Protein AF-A0A349E873-F1 (afdb_monomer_lite)

Structure (mmCIF, N/CA/C/O backbone):
data_AF-A0A349E873-F1
#
_entry.id   AF-A0A349E873-F1
#
loop_
_atom_site.group_PDB
_atom_site.id
_atom_site.type_symbol
_atom_site.label_atom_id
_atom_site.label_alt_id
_atom_site.label_comp_id
_atom_site.label_asym_id
_atom_site.label_entity_id
_atom_site.label_seq_id
_atom_site.pdbx_PDB_ins_code
_atom_site.Cartn_x
_atom_site.Cartn_y
_atom_site.Cartn_z
_atom_site.occupancy
_atom_site.B_iso_or_equiv
_atom_site.auth_seq_id
_atom_site.auth_comp_id
_atom_site.auth_asym_id
_atom_site.auth_atom_id
_atom_site.pdbx_PDB_model_num
ATOM 1 N N . ILE A 1 1 ? -17.184 -15.130 17.920 1.00 48.06 1 ILE A N 1
ATOM 2 C CA . ILE A 1 1 ? -16.278 -14.312 17.076 1.00 48.06 1 ILE A CA 1
ATOM 3 C C . ILE A 1 1 ? -15.839 -12.987 17.732 1.00 48.06 1 ILE A C 1
ATOM 5 O O . ILE A 1 1 ? -14.983 -12.316 17.180 1.00 48.06 1 ILE A O 1
ATOM 9 N N . SER A 1 2 ? -16.333 -12.624 18.931 1.00 39.94 2 SER A N 1
ATOM 10 C CA . SER A 1 2 ? -15.913 -11.394 19.641 1.00 39.94 2 SER A CA 1
ATOM 11 C C . SER A 1 2 ? -14.623 -11.526 20.471 1.00 39.94 2 SER A C 1
ATOM 13 O O . SER A 1 2 ? -14.139 -10.539 21.012 1.00 39.94 2 SER A O 1
ATOM 15 N N . TRP A 1 3 ? -14.037 -12.726 20.571 1.00 40.44 3 TRP A N 1
ATOM 16 C CA . TRP A 1 3 ? -12.819 -12.980 21.359 1.00 40.44 3 TRP A CA 1
ATOM 17 C C . TRP A 1 3 ? -11.512 -12.657 20.604 1.00 40.44 3 TRP A C 1
ATOM 19 O O . TRP A 1 3 ? -10.461 -12.558 21.221 1.00 40.44 3 TRP A O 1
ATOM 29 N N . LEU A 1 4 ? -11.575 -12.420 19.286 1.00 56.97 4 LEU A N 1
ATOM 30 C CA . LEU A 1 4 ? -10.406 -12.114 18.441 1.00 56.97 4 LEU A CA 1
ATOM 31 C C . LEU A 1 4 ? -9.940 -10.643 18.540 1.00 56.97 4 LEU A C 1
ATOM 33 O O . LEU A 1 4 ? -8.922 -10.270 17.972 1.00 56.97 4 LEU A O 1
ATOM 37 N N . PHE A 1 5 ? -10.691 -9.806 19.260 1.00 57.53 5 PHE A N 1
ATOM 38 C CA . PHE A 1 5 ? -10.528 -8.349 19.311 1.00 57.53 5 PHE A CA 1
ATOM 39 C C . PHE A 1 5 ? -10.235 -7.820 20.724 1.00 57.53 5 PHE A C 1
ATOM 41 O O . PHE A 1 5 ? -10.482 -6.650 21.027 1.00 57.53 5 PHE A O 1
ATOM 48 N N . LYS A 1 6 ? -9.730 -8.682 21.613 1.00 54.56 6 LYS A N 1
ATOM 49 C CA . LYS A 1 6 ? -9.379 -8.317 22.989 1.00 54.56 6 LYS A CA 1
ATOM 50 C C . LYS A 1 6 ? -7.961 -7.718 23.033 1.00 54.56 6 LYS A C 1
ATOM 52 O O . LYS A 1 6 ? -7.016 -8.282 22.494 1.00 54.56 6 LYS A O 1
ATOM 57 N N . PHE A 1 7 ? -7.864 -6.529 23.622 1.00 61.03 7 PHE A N 1
ATOM 58 C CA . PHE A 1 7 ? -6.837 -5.496 23.423 1.00 61.03 7 PHE A CA 1
ATOM 59 C C . PHE A 1 7 ? -5.500 -5.672 24.174 1.00 61.03 7 PHE A C 1
ATOM 61 O O . PHE A 1 7 ? -4.826 -4.681 24.434 1.00 61.03 7 PHE A O 1
ATOM 68 N N . ASP A 1 8 ? -5.039 -6.892 24.448 1.00 61.41 8 ASP A N 1
ATOM 69 C CA . ASP A 1 8 ? -3.753 -7.070 25.151 1.00 61.41 8 ASP A CA 1
ATOM 70 C C . ASP A 1 8 ? -2.522 -6.948 24.214 1.00 61.41 8 ASP A C 1
ATOM 72 O O . ASP A 1 8 ? -1.388 -6.853 24.677 1.00 61.41 8 ASP A O 1
ATOM 76 N N . ASN A 1 9 ? -2.732 -6.858 22.885 1.00 63.47 9 ASN A N 1
ATOM 77 C CA . ASN A 1 9 ? -1.673 -6.978 21.863 1.00 63.47 9 ASN A CA 1
ATOM 78 C C . ASN A 1 9 ? -1.623 -5.819 20.841 1.00 63.47 9 ASN A C 1
ATOM 80 O O . ASN A 1 9 ? -0.945 -5.932 19.819 1.00 63.47 9 ASN A O 1
ATOM 84 N N . ALA A 1 10 ? -2.334 -4.707 21.061 1.00 68.12 10 ALA A N 1
ATOM 85 C CA . ALA A 1 10 ? -2.424 -3.629 20.062 1.00 68.12 10 ALA A CA 1
ATOM 86 C C . ALA A 1 10 ? -1.052 -3.036 19.685 1.00 68.12 10 ALA A C 1
ATOM 88 O O . ALA A 1 10 ? -0.785 -2.763 18.513 1.00 68.12 10 ALA A O 1
ATOM 89 N N . ALA A 1 11 ? -0.144 -2.931 20.659 1.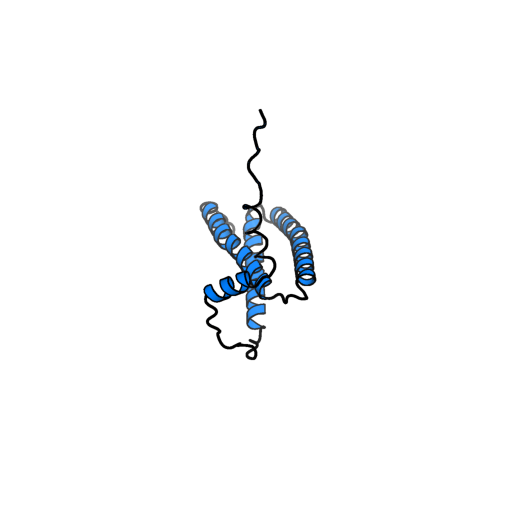00 72.56 11 ALA A N 1
ATOM 90 C CA . ALA A 1 11 ? 1.239 -2.527 20.419 1.00 72.56 11 ALA A CA 1
ATOM 91 C C . ALA A 1 11 ? 1.972 -3.505 19.486 1.00 72.56 11 ALA A C 1
ATOM 93 O O . ALA A 1 11 ? 2.661 -3.079 18.565 1.00 72.56 11 ALA A O 1
ATOM 94 N N . PHE A 1 12 ? 1.765 -4.811 19.670 1.00 76.75 12 PHE A N 1
ATOM 95 C CA . PHE A 1 12 ? 2.346 -5.842 18.811 1.00 76.75 12 PHE A CA 1
ATOM 96 C C . PHE A 1 12 ? 1.795 -5.755 17.384 1.00 76.75 12 PHE A C 1
ATOM 98 O O . PHE A 1 12 ? 2.560 -5.827 16.427 1.00 76.75 12 PHE A O 1
ATOM 105 N N . THR A 1 13 ? 0.488 -5.516 17.223 1.00 77.44 13 THR A N 1
ATOM 106 C CA . THR A 1 13 ? -0.116 -5.345 15.892 1.00 77.44 13 THR A CA 1
ATOM 107 C C . THR A 1 13 ? 0.393 -4.098 15.174 1.00 77.44 13 THR A C 1
ATOM 109 O O . THR A 1 13 ? 0.683 -4.174 13.985 1.00 77.44 13 THR A O 1
ATOM 112 N N . MET A 1 14 ? 0.572 -2.975 15.878 1.00 80.44 14 MET A N 1
ATOM 113 C CA . MET A 1 14 ? 1.153 -1.764 15.289 1.00 80.44 14 MET A CA 1
ATOM 114 C C . MET A 1 14 ? 2.636 -1.938 14.953 1.00 80.44 14 MET A C 1
ATOM 116 O O . MET A 1 14 ? 3.080 -1.473 13.906 1.00 80.44 14 MET A O 1
ATOM 120 N N . LEU A 1 15 ? 3.390 -2.642 15.802 1.00 82.94 15 LEU A N 1
ATOM 121 C CA . LEU A 1 15 ? 4.799 -2.950 15.565 1.00 82.94 15 LEU A CA 1
ATOM 122 C C . LEU A 1 15 ? 4.973 -3.826 14.322 1.00 82.94 15 LEU A C 1
ATOM 124 O O . LEU A 1 15 ? 5.756 -3.481 13.442 1.00 82.94 15 LEU A O 1
ATOM 128 N N . PHE A 1 16 ? 4.203 -4.910 14.205 1.00 81.88 16 PHE A N 1
ATOM 129 C CA . PHE A 1 16 ? 4.225 -5.760 13.014 1.00 81.88 16 PHE A CA 1
ATOM 130 C C . PHE A 1 16 ? 3.817 -4.970 11.770 1.00 81.88 16 PHE A C 1
ATOM 132 O O . PHE A 1 16 ? 4.537 -4.984 10.776 1.00 81.88 16 PHE A O 1
ATOM 139 N N . LEU A 1 17 ? 2.717 -4.217 11.840 1.00 82.62 17 LEU A N 1
ATOM 140 C CA . LEU A 1 17 ? 2.271 -3.371 10.735 1.00 82.62 17 LEU A CA 1
ATOM 141 C C . LEU A 1 17 ? 3.384 -2.429 10.254 1.00 82.62 17 LEU A C 1
ATOM 143 O O . LEU A 1 17 ? 3.635 -2.350 9.055 1.00 82.62 17 LEU A O 1
ATOM 147 N N . GLY A 1 18 ? 4.073 -1.754 11.178 1.00 82.75 18 GLY A N 1
ATOM 148 C CA . GLY A 1 18 ? 5.162 -0.832 10.859 1.00 82.75 18 GLY A CA 1
ATOM 149 C C . GLY A 1 18 ? 6.371 -1.521 10.224 1.00 82.75 18 GLY A C 1
ATOM 150 O O . GLY A 1 18 ? 6.877 -1.043 9.209 1.00 82.75 18 GLY A O 1
ATOM 151 N N . ILE A 1 19 ? 6.800 -2.663 10.775 1.00 86.56 19 ILE A N 1
ATOM 152 C CA . ILE A 1 19 ? 7.949 -3.430 10.266 1.00 86.56 19 ILE A CA 1
ATOM 153 C C . ILE A 1 19 ? 7.704 -3.916 8.837 1.00 86.56 19 ILE A C 1
ATOM 155 O O . ILE A 1 19 ? 8.620 -3.870 8.024 1.00 86.56 19 ILE A O 1
ATOM 159 N N . PHE A 1 20 ? 6.487 -4.360 8.516 1.00 83.56 20 PHE A N 1
ATOM 160 C CA . PHE A 1 20 ? 6.165 -4.811 7.163 1.00 83.56 20 PHE A CA 1
ATOM 161 C C . PHE A 1 20 ? 5.872 -3.649 6.205 1.00 83.56 20 PHE A C 1
ATOM 163 O O . PHE A 1 20 ? 6.225 -3.740 5.036 1.00 83.56 20 PHE A O 1
ATOM 170 N N . MET A 1 21 ? 5.277 -2.542 6.665 1.00 84.56 21 MET A N 1
ATOM 171 C CA . MET A 1 21 ? 4.948 -1.407 5.790 1.00 84.56 21 MET A CA 1
ATOM 172 C C . MET A 1 21 ? 6.168 -0.663 5.255 1.00 84.56 21 MET A C 1
ATOM 174 O O . MET A 1 21 ? 6.215 -0.348 4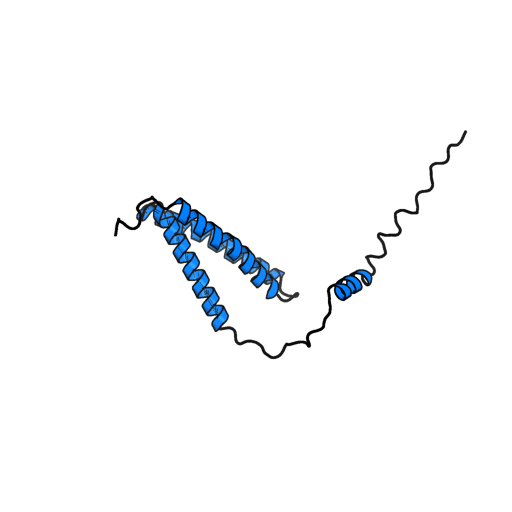.066 1.00 84.56 21 MET A O 1
ATOM 178 N N . MET A 1 22 ? 7.144 -0.364 6.116 1.00 85.25 22 MET A N 1
ATOM 179 C CA . MET A 1 22 ? 8.267 0.501 5.737 1.00 85.25 22 MET A CA 1
ATOM 180 C C . MET A 1 22 ? 9.110 -0.063 4.574 1.00 85.25 22 MET A C 1
ATOM 182 O O . MET A 1 22 ? 9.378 0.680 3.628 1.00 85.25 22 MET A O 1
ATOM 186 N N . PRO A 1 23 ? 9.493 -1.357 4.564 1.00 88.44 23 PRO A N 1
ATOM 187 C CA . PRO A 1 23 ? 10.290 -1.925 3.480 1.00 88.44 23 PRO A CA 1
ATOM 188 C C . PRO A 1 23 ? 9.503 -2.091 2.180 1.00 88.44 23 PRO A C 1
ATOM 190 O O . PRO A 1 23 ? 10.086 -1.966 1.109 1.00 88.44 23 PRO A O 1
ATOM 193 N N . ILE A 1 24 ? 8.191 -2.359 2.250 1.00 86.00 24 ILE A N 1
ATOM 194 C CA . ILE A 1 24 ? 7.358 -2.587 1.057 1.00 86.00 24 ILE A CA 1
ATOM 195 C C . ILE A 1 24 ? 7.358 -1.357 0.148 1.00 86.00 24 ILE A C 1
ATOM 197 O O . ILE A 1 24 ? 7.443 -1.498 -1.071 1.00 86.00 24 ILE A O 1
ATOM 201 N N . TYR A 1 25 ? 7.304 -0.156 0.727 1.00 84.25 25 TYR A N 1
ATOM 202 C CA . TYR A 1 25 ? 7.368 1.078 -0.050 1.00 84.25 25 TYR A CA 1
ATOM 203 C C . TYR A 1 25 ? 8.702 1.213 -0.799 1.00 84.25 25 TYR A C 1
ATOM 205 O O . TYR A 1 25 ? 8.708 1.420 -2.012 1.00 84.25 25 TYR A O 1
ATOM 213 N N . ALA A 1 26 ? 9.825 1.038 -0.094 1.00 86.00 26 ALA A N 1
ATOM 214 C CA . ALA A 1 26 ? 11.158 1.125 -0.688 1.00 86.00 26 ALA A CA 1
ATOM 215 C C . ALA A 1 26 ? 11.382 0.048 -1.763 1.00 86.00 26 ALA A C 1
ATOM 217 O O . ALA A 1 26 ? 11.912 0.346 -2.829 1.00 86.00 26 ALA A O 1
ATOM 218 N N . LEU A 1 27 ? 10.925 -1.183 -1.509 1.00 85.81 27 LEU A N 1
ATOM 219 C CA . LEU A 1 27 ? 11.028 -2.297 -2.448 1.00 85.81 27 LEU A CA 1
ATOM 220 C C . LEU A 1 27 ? 10.229 -2.029 -3.727 1.00 85.81 27 LEU A C 1
ATOM 222 O O . LEU A 1 27 ? 10.751 -2.208 -4.820 1.00 85.81 27 LEU A O 1
ATOM 226 N N . SER A 1 28 ? 8.986 -1.556 -3.595 1.00 82.69 28 SER A N 1
ATOM 227 C CA . SER A 1 28 ? 8.137 -1.205 -4.739 1.00 82.69 28 SER A CA 1
ATOM 228 C C . SER A 1 28 ? 8.772 -0.111 -5.601 1.00 82.69 28 SER A C 1
ATOM 230 O O . SER A 1 28 ? 8.771 -0.203 -6.827 1.00 82.69 28 SER A O 1
ATOM 232 N N . LEU A 1 29 ? 9.368 0.903 -4.963 1.00 80.19 29 LEU A N 1
ATOM 233 C CA . LEU A 1 29 ? 10.030 1.994 -5.670 1.00 80.19 29 LEU A CA 1
ATOM 234 C C . LEU A 1 29 ? 11.307 1.534 -6.384 1.00 80.19 29 LEU A C 1
ATOM 236 O O . LEU A 1 29 ? 11.513 1.910 -7.533 1.00 80.19 29 LEU A O 1
ATOM 240 N N . ALA A 1 30 ? 12.128 0.695 -5.746 1.00 84.44 30 ALA A N 1
ATOM 241 C CA . ALA A 1 30 ? 13.307 0.105 -6.381 1.00 84.44 30 ALA A CA 1
ATOM 242 C C . ALA A 1 30 ? 12.908 -0.745 -7.597 1.00 84.44 30 ALA A C 1
ATOM 244 O O . ALA A 1 30 ? 13.430 -0.561 -8.689 1.00 84.44 30 ALA A O 1
ATOM 245 N N . GLN A 1 31 ? 11.881 -1.584 -7.445 1.00 79.69 31 GLN A N 1
ATOM 246 C CA . GLN A 1 31 ? 11.382 -2.437 -8.521 1.00 79.69 31 GLN A CA 1
ATOM 247 C C . GLN A 1 31 ? 10.774 -1.648 -9.690 1.00 79.69 31 GLN A C 1
ATOM 249 O O . GLN A 1 31 ? 10.784 -2.122 -10.826 1.00 79.69 31 GLN A O 1
ATOM 254 N N . ALA A 1 32 ? 10.217 -0.465 -9.413 1.00 76.44 32 ALA A N 1
ATOM 255 C CA . ALA A 1 32 ? 9.787 0.475 -10.439 1.00 76.44 32 ALA A CA 1
ATOM 256 C C . ALA A 1 32 ? 10.993 1.149 -11.106 1.00 76.44 32 ALA A C 1
ATOM 258 O O . ALA A 1 32 ? 11.020 1.239 -12.325 1.00 76.44 32 ALA A O 1
ATOM 259 N N . SER A 1 33 ? 12.001 1.569 -10.337 1.00 75.44 33 SER A N 1
ATOM 260 C CA . SER A 1 33 ? 13.219 2.191 -10.868 1.00 75.44 33 SER A CA 1
ATOM 261 C C . SER A 1 33 ? 14.008 1.256 -11.789 1.00 75.44 33 SER A C 1
ATOM 263 O O . SER A 1 33 ? 14.523 1.709 -12.804 1.00 75.44 33 SER A O 1
ATOM 265 N N . ASP A 1 34 ? 14.068 -0.037 -11.468 1.00 80.56 34 ASP A N 1
ATOM 266 C CA . ASP A 1 34 ? 14.834 -1.030 -12.234 1.00 80.56 34 ASP A CA 1
ATOM 267 C C . ASP A 1 34 ? 14.147 -1.454 -13.549 1.00 80.56 34 ASP A C 1
ATOM 269 O O . ASP A 1 34 ? 14.788 -2.022 -14.426 1.00 80.56 34 ASP A O 1
ATOM 273 N N . ASN A 1 35 ? 12.839 -1.207 -13.703 1.00 72.25 35 ASN A N 1
ATOM 274 C CA . ASN A 1 35 ? 12.030 -1.692 -14.835 1.00 72.25 35 ASN A CA 1
ATOM 275 C C . ASN A 1 35 ? 11.695 -0.617 -15.882 1.00 72.25 35 ASN A C 1
ATOM 277 O O . ASN A 1 35 ? 10.894 -0.879 -16.781 1.00 72.25 35 ASN A O 1
ATOM 281 N N . VAL A 1 36 ? 12.228 0.598 -15.756 1.00 70.12 36 VAL A N 1
ATOM 282 C CA . VAL A 1 36 ? 11.866 1.708 -16.640 1.00 70.12 36 VAL A CA 1
ATOM 283 C C . VAL A 1 36 ? 13.002 1.996 -17.614 1.00 70.12 36 VAL A C 1
ATOM 285 O O . VAL A 1 36 ? 14.132 2.272 -17.226 1.00 70.12 36 VAL A O 1
ATOM 288 N N . GLU A 1 37 ? 12.689 1.925 -18.905 1.00 64.94 37 GLU A N 1
ATOM 289 C CA . GLU A 1 37 ? 13.613 2.259 -19.985 1.00 64.94 37 GLU A CA 1
ATOM 290 C C . GLU A 1 37 ? 13.731 3.788 -20.138 1.00 64.94 37 GLU A C 1
ATOM 292 O O . GLU A 1 37 ? 12.742 4.513 -19.987 1.00 64.94 37 GLU A O 1
ATOM 297 N N . ASN A 1 38 ? 14.939 4.296 -20.429 1.00 62.34 38 ASN A N 1
ATOM 298 C CA . ASN A 1 38 ? 15.275 5.735 -20.410 1.00 62.34 38 ASN A CA 1
ATOM 299 C C . ASN A 1 38 ? 14.323 6.630 -21.230 1.00 62.34 38 ASN A C 1
ATOM 301 O O . ASN A 1 38 ? 14.120 7.795 -20.893 1.00 62.34 38 ASN A O 1
ATOM 305 N N . SER A 1 39 ? 13.700 6.089 -22.274 1.00 65.38 39 SER A N 1
ATOM 306 C CA . SER A 1 39 ? 12.763 6.792 -23.153 1.00 65.38 39 SER A CA 1
ATOM 307 C C . SER A 1 39 ? 11.349 6.970 -22.577 1.00 65.38 39 SER A C 1
ATOM 309 O O . SER A 1 39 ? 10.628 7.852 -23.042 1.00 65.38 39 SER A O 1
ATOM 311 N N . SER A 1 40 ? 10.946 6.199 -21.559 1.00 73.56 40 SER A N 1
ATOM 312 C CA . SER A 1 40 ? 9.549 6.131 -21.082 1.00 73.56 40 SER A CA 1
ATOM 313 C C . SER A 1 40 ? 9.353 6.520 -19.610 1.00 73.56 40 SER A C 1
ATOM 315 O O . SER A 1 40 ? 8.242 6.413 -19.087 1.00 73.56 40 SER A O 1
ATOM 317 N N . PHE A 1 41 ? 10.388 7.034 -18.934 1.00 77.56 41 PHE A N 1
ATOM 318 C CA . PHE A 1 41 ? 10.321 7.406 -17.510 1.00 77.56 41 PHE A CA 1
ATOM 319 C C . PHE A 1 41 ? 9.186 8.364 -17.152 1.00 77.56 41 PHE A C 1
ATOM 321 O O . PHE A 1 41 ? 8.512 8.168 -16.139 1.00 77.56 41 PHE A O 1
ATOM 328 N N . LEU A 1 42 ? 8.944 9.387 -17.973 1.00 85.06 42 LEU A N 1
ATOM 329 C CA . LEU A 1 42 ? 7.910 10.382 -17.686 1.00 85.06 42 LEU A CA 1
ATOM 330 C C . LEU A 1 42 ? 6.493 9.797 -17.803 1.00 85.06 42 LEU A C 1
ATOM 332 O O . LEU A 1 42 ? 5.620 10.104 -16.990 1.00 85.06 42 LEU A O 1
ATOM 336 N N . GLU A 1 43 ? 6.264 8.931 -18.788 1.00 84.75 43 GLU A N 1
ATOM 337 C CA . GLU A 1 43 ? 4.967 8.284 -19.003 1.00 84.75 43 GLU A CA 1
ATOM 338 C C . GLU A 1 43 ? 4.649 7.300 -17.870 1.00 84.75 43 GLU A C 1
ATOM 340 O O . GLU A 1 43 ? 3.568 7.349 -17.282 1.00 84.75 43 GLU A O 1
ATOM 345 N N . VAL A 1 44 ? 5.626 6.480 -17.467 1.00 83.75 44 VAL A N 1
ATOM 346 C CA . VAL A 1 44 ? 5.460 5.555 -16.336 1.00 83.75 44 VAL A CA 1
ATOM 347 C C . VAL A 1 44 ? 5.298 6.314 -15.016 1.00 83.75 44 VAL A C 1
ATOM 349 O O . VAL A 1 44 ? 4.419 5.984 -14.217 1.00 83.75 44 VAL A O 1
ATOM 352 N N . GLY A 1 45 ? 6.092 7.364 -14.791 1.00 84.31 45 GLY A N 1
ATOM 353 C CA . GLY A 1 45 ? 6.016 8.184 -13.581 1.00 84.31 45 GLY A CA 1
ATOM 354 C C . GLY A 1 45 ? 4.660 8.877 -13.421 1.00 84.31 45 GLY A C 1
ATOM 355 O O . GLY A 1 45 ? 4.063 8.842 -12.344 1.00 84.31 45 GLY A O 1
ATOM 356 N N . THR A 1 46 ? 4.125 9.456 -14.499 1.00 89.50 46 THR A N 1
ATOM 357 C CA . THR A 1 46 ? 2.791 10.081 -14.482 1.00 89.50 46 THR A CA 1
ATOM 358 C C . THR A 1 46 ? 1.674 9.052 -14.302 1.00 89.50 46 THR A C 1
ATOM 360 O O . THR A 1 46 ? 0.765 9.287 -13.503 1.00 89.50 46 THR A O 1
ATOM 363 N N . GLY A 1 47 ? 1.768 7.881 -14.941 1.00 89.56 47 GLY A N 1
ATOM 364 C CA . GLY A 1 47 ? 0.847 6.765 -14.708 1.00 89.56 47 GLY A CA 1
ATOM 365 C C . GLY A 1 47 ? 0.828 6.312 -13.244 1.00 89.56 47 GLY A C 1
ATOM 366 O O . GLY A 1 47 ? -0.244 6.162 -12.652 1.00 89.56 47 GLY A O 1
ATOM 367 N N . LEU A 1 48 ? 2.002 6.179 -12.620 1.00 87.25 48 LEU A N 1
ATOM 368 C CA . LEU A 1 48 ? 2.132 5.802 -11.212 1.00 87.25 48 LEU A CA 1
ATOM 369 C C . LEU A 1 48 ? 1.492 6.840 -10.274 1.00 87.25 48 LEU A C 1
ATOM 371 O O . LEU A 1 48 ? 0.793 6.465 -9.331 1.00 87.25 48 LEU A O 1
ATOM 375 N N . LEU A 1 49 ? 1.673 8.136 -10.550 1.00 90.56 49 LEU A N 1
ATOM 376 C CA . LEU A 1 49 ? 1.057 9.224 -9.779 1.00 90.56 49 LEU A CA 1
ATOM 377 C C . LEU A 1 49 ? -0.472 9.216 -9.875 1.00 90.56 49 LEU A C 1
ATOM 379 O O . LEU A 1 49 ? -1.154 9.417 -8.866 1.00 90.56 49 LEU A O 1
ATOM 383 N N . VAL A 1 50 ? -1.022 8.957 -11.063 1.00 94.69 50 VAL A N 1
ATOM 384 C CA . VAL A 1 50 ? -2.475 8.852 -11.259 1.00 94.69 50 VAL A CA 1
ATOM 385 C C . VAL A 1 50 ? -3.030 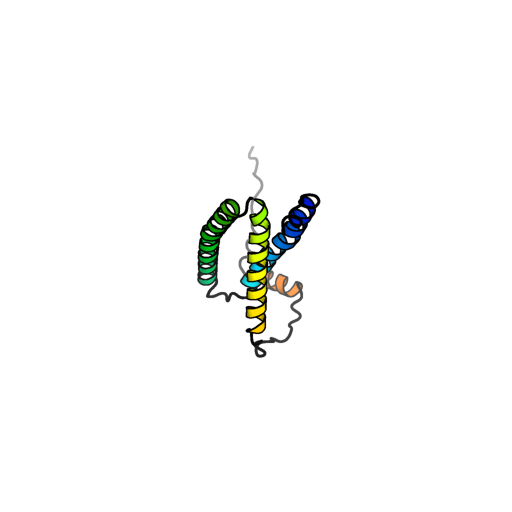7.674 -10.460 1.00 94.69 50 VAL A C 1
ATOM 387 O O . VAL A 1 50 ? -3.992 7.840 -9.709 1.00 94.69 50 VAL A O 1
ATOM 390 N N . VAL A 1 51 ? -2.393 6.503 -10.546 1.00 92.06 51 VAL A N 1
ATOM 391 C CA . VAL A 1 51 ? -2.805 5.311 -9.787 1.00 92.06 51 VAL A CA 1
ATOM 392 C C . VAL A 1 51 ? -2.711 5.551 -8.277 1.00 92.06 51 VAL A C 1
ATOM 394 O O . VAL A 1 51 ? -3.647 5.219 -7.545 1.00 92.06 51 VAL A O 1
ATOM 397 N N . ASN A 1 52 ? -1.630 6.179 -7.803 1.00 90.44 52 ASN A N 1
ATOM 398 C CA . ASN A 1 52 ? -1.465 6.533 -6.393 1.00 90.44 52 ASN A CA 1
ATOM 399 C C . ASN A 1 52 ? -2.587 7.465 -5.910 1.00 90.44 52 ASN A C 1
ATOM 401 O O . ASN A 1 52 ? -3.184 7.233 -4.858 1.00 90.44 52 ASN A O 1
ATOM 405 N N . SER A 1 53 ? -2.931 8.466 -6.721 1.00 95.50 53 SER A N 1
ATOM 406 C CA . SER A 1 53 ? -3.991 9.429 -6.415 1.00 95.50 53 SER A CA 1
ATOM 407 C C . SER A 1 53 ? -5.361 8.754 -6.312 1.00 95.50 53 SER A C 1
ATOM 409 O O . SER A 1 53 ? -6.099 8.988 -5.356 1.00 95.50 53 SER A O 1
ATOM 411 N N . VAL A 1 54 ? -5.688 7.858 -7.248 1.00 96.56 54 VAL A N 1
ATOM 412 C CA . VAL A 1 54 ? -6.940 7.083 -7.219 1.00 96.56 54 VAL A CA 1
ATOM 413 C C . VAL A 1 54 ? -7.012 6.211 -5.961 1.00 96.56 54 VAL A C 1
ATOM 415 O O . VAL A 1 54 ? -8.032 6.207 -5.268 1.00 96.56 54 VAL A O 1
ATOM 418 N N . GLY A 1 55 ? -5.920 5.525 -5.613 1.00 91.06 55 GLY A N 1
ATOM 419 C CA . GLY A 1 55 ? -5.837 4.726 -4.389 1.00 91.06 55 GLY A CA 1
ATOM 420 C C . GLY A 1 55 ? -6.014 5.559 -3.116 1.00 91.06 55 GLY A C 1
ATOM 421 O O . GLY A 1 55 ? -6.729 5.143 -2.205 1.00 91.06 55 GLY A O 1
ATOM 422 N N . SER A 1 56 ? -5.429 6.757 -3.072 1.00 93.12 56 SER A N 1
ATOM 423 C CA . SER A 1 56 ? -5.514 7.675 -1.929 1.00 93.12 56 SER A CA 1
ATOM 424 C C . SER A 1 56 ? -6.913 8.276 -1.733 1.00 93.12 56 SER A C 1
ATOM 426 O O . SER A 1 56 ? -7.285 8.627 -0.618 1.00 93.12 56 SER A O 1
ATOM 428 N N . ILE A 1 57 ? -7.735 8.341 -2.785 1.00 96.31 57 ILE A N 1
ATOM 429 C CA . ILE A 1 57 ? -9.145 8.748 -2.679 1.00 96.31 57 ILE A CA 1
ATOM 430 C C . ILE A 1 57 ? -10.009 7.572 -2.205 1.00 96.31 57 ILE A C 1
ATOM 432 O O . ILE A 1 57 ? -10.813 7.708 -1.281 1.00 96.31 57 ILE A O 1
ATOM 436 N N . ILE A 1 58 ? -9.846 6.403 -2.830 1.00 95.81 58 ILE A N 1
ATOM 437 C CA . ILE A 1 58 ? -10.702 5.237 -2.573 1.00 95.81 58 ILE A CA 1
ATOM 438 C C . ILE A 1 58 ? -10.394 4.614 -1.206 1.00 95.81 58 ILE A C 1
ATOM 440 O O . ILE A 1 58 ? -11.313 4.250 -0.473 1.00 95.81 58 ILE A O 1
ATOM 444 N N . GLY A 1 59 ? -9.117 4.509 -0.836 1.00 92.06 59 GLY A N 1
ATOM 445 C CA . GLY A 1 59 ? -8.662 3.830 0.377 1.00 92.06 59 GLY A CA 1
ATOM 446 C C . GLY A 1 59 ? -9.298 4.379 1.658 1.00 92.06 59 GLY A C 1
ATOM 447 O O . GLY A 1 59 ? -9.983 3.624 2.351 1.00 92.06 59 GLY A O 1
ATOM 448 N N . PRO A 1 60 ? -9.143 5.679 1.973 1.00 92.94 60 PRO A N 1
ATOM 449 C CA . PRO A 1 60 ? -9.744 6.293 3.152 1.00 92.94 60 PRO A CA 1
ATOM 450 C C . PRO A 1 60 ? -11.269 6.243 3.135 1.00 92.94 60 PRO A C 1
ATOM 452 O O . PRO A 1 60 ? -11.873 6.068 4.190 1.00 92.94 60 PRO A O 1
ATOM 455 N N . LEU A 1 61 ? -11.901 6.355 1.961 1.00 94.94 61 LEU A N 1
ATOM 456 C CA . LEU A 1 61 ? -13.357 6.290 1.844 1.00 94.94 61 LEU A CA 1
ATOM 457 C C . LEU A 1 61 ? -13.883 4.902 2.235 1.00 94.94 61 LEU A C 1
ATOM 459 O O . LEU A 1 61 ? -14.794 4.794 3.055 1.00 94.94 61 LEU A O 1
ATOM 463 N N . VAL A 1 62 ? -13.273 3.839 1.704 1.00 93.88 62 VAL A N 1
ATOM 464 C CA . VAL A 1 62 ? -13.631 2.454 2.044 1.00 93.88 62 VAL A CA 1
ATOM 465 C C . VAL A 1 62 ? -13.278 2.142 3.499 1.00 93.88 62 VAL A C 1
ATOM 467 O O . VAL A 1 62 ? -14.087 1.545 4.210 1.00 93.88 62 VAL A O 1
ATOM 470 N N . ALA A 1 63 ? -12.117 2.595 3.980 1.00 92.19 63 ALA A N 1
ATOM 471 C CA . ALA A 1 63 ? -11.703 2.416 5.368 1.00 92.19 63 ALA A CA 1
ATOM 472 C C . ALA A 1 63 ? -12.664 3.109 6.348 1.00 92.19 63 ALA A C 1
ATOM 474 O O . ALA A 1 63 ? -13.068 2.509 7.342 1.00 92.19 63 ALA A O 1
ATOM 475 N N . ALA A 1 64 ? -13.081 4.345 6.057 1.00 92.25 64 ALA A N 1
ATOM 476 C CA . ALA A 1 64 ? -14.036 5.091 6.871 1.00 92.25 64 ALA A CA 1
ATOM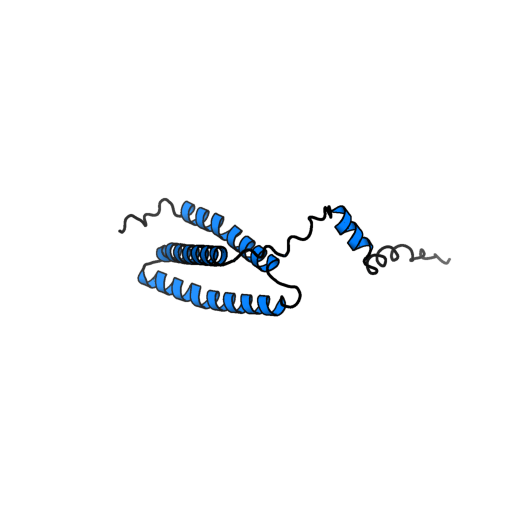 477 C C . ALA A 1 64 ? -15.399 4.390 6.933 1.00 92.25 64 ALA A C 1
ATOM 479 O O . ALA A 1 64 ? -15.959 4.232 8.018 1.00 92.25 64 ALA A O 1
ATOM 480 N N . GLN A 1 65 ? -15.902 3.903 5.795 1.00 93.12 65 GLN A N 1
ATOM 481 C CA . GLN A 1 65 ? -17.141 3.121 5.740 1.00 93.12 65 GLN A CA 1
ATOM 482 C C . GLN A 1 65 ? -17.027 1.798 6.514 1.00 93.12 65 GLN A C 1
ATOM 484 O O . GLN A 1 65 ? -17.946 1.415 7.241 1.00 93.12 65 GLN A O 1
ATOM 489 N N . GLY A 1 66 ? -15.884 1.113 6.426 1.00 89.00 66 GLY A N 1
ATOM 490 C CA . GLY A 1 66 ? -15.601 -0.085 7.220 1.00 89.00 66 GLY A CA 1
ATOM 491 C C . GLY A 1 66 ? -15.633 0.198 8.724 1.00 89.00 66 GLY A C 1
ATOM 492 O O . GLY A 1 66 ? -16.288 -0.526 9.478 1.00 89.00 66 GLY A O 1
ATOM 493 N N . MET A 1 67 ? -15.018 1.304 9.149 1.00 90.00 67 MET A N 1
ATOM 494 C CA . MET A 1 67 ? -15.000 1.719 10.552 1.00 90.00 67 MET A CA 1
ATOM 495 C C . MET A 1 67 ? -16.379 2.110 11.089 1.00 90.00 67 MET A C 1
ATOM 497 O O . MET A 1 67 ? -16.658 1.845 12.257 1.00 90.00 67 MET A O 1
ATOM 501 N N . GLN A 1 68 ? -17.256 2.691 10.264 1.00 90.56 68 GLN A N 1
ATOM 502 C CA . GLN A 1 68 ? -18.625 3.027 10.676 1.00 90.56 68 GLN A CA 1
ATOM 503 C C . GLN A 1 68 ? -19.479 1.781 10.951 1.00 90.56 68 GLN A C 1
ATOM 505 O O . GLN A 1 68 ? -20.240 1.768 11.915 1.00 90.56 68 GLN A O 1
ATOM 510 N N . ASN A 1 69 ? -19.335 0.728 10.142 1.00 89.62 69 ASN A N 1
ATOM 511 C CA . ASN A 1 69 ? -20.177 -0.470 10.241 1.00 89.62 69 ASN A CA 1
ATOM 512 C C . ASN A 1 69 ? -19.635 -1.522 11.223 1.00 89.62 69 ASN A C 1
ATOM 514 O O . ASN A 1 69 ? -20.406 -2.174 11.923 1.00 89.62 69 ASN A O 1
ATOM 518 N N . PHE A 1 70 ? -18.311 -1.695 11.284 1.00 84.25 70 PHE A N 1
ATOM 519 C CA . PHE A 1 70 ? -17.651 -2.764 12.050 1.00 84.25 70 PHE A CA 1
ATOM 520 C C . PHE A 1 70 ? -16.818 -2.245 13.232 1.00 84.25 70 PHE A C 1
ATOM 522 O O . PHE A 1 70 ? -16.190 -3.028 13.946 1.00 84.25 70 PHE A O 1
ATOM 529 N N . GLY A 1 71 ? -16.813 -0.929 13.452 1.00 86.12 71 GLY A N 1
ATOM 530 C CA . GLY A 1 71 ? -16.057 -0.261 14.505 1.00 86.12 71 GLY A CA 1
ATOM 531 C C . GLY A 1 71 ? -14.591 0.024 14.138 1.00 86.12 71 GLY A C 1
ATOM 532 O O . GLY A 1 71 ? -14.088 -0.450 13.114 1.00 86.12 71 GLY A O 1
ATOM 533 N N . PRO A 1 72 ? -13.857 0.769 14.988 1.00 82.94 72 PRO A N 1
ATOM 534 C CA . PRO A 1 72 ? -12.499 1.248 14.689 1.00 82.94 72 PRO A CA 1
ATOM 535 C C . PRO A 1 72 ? -11.461 0.140 14.461 1.00 82.94 72 PRO A C 1
ATOM 537 O O . PRO A 1 72 ? -10.474 0.335 13.759 1.00 82.94 72 PRO A O 1
ATOM 540 N N . GLN A 1 73 ? -11.682 -1.048 15.031 1.00 80.62 73 GLN A N 1
ATOM 541 C CA . GLN A 1 73 ? -10.763 -2.186 14.909 1.00 80.62 73 GLN A CA 1
ATOM 542 C C . GLN A 1 73 ? -10.702 -2.758 13.485 1.00 80.62 73 GLN A C 1
ATOM 544 O O . GLN A 1 73 ? -9.713 -3.389 13.114 1.00 80.62 73 GLN A O 1
ATOM 549 N N . SER A 1 74 ? -11.735 -2.513 12.674 1.00 83.94 74 SER A N 1
ATOM 550 C CA . SER A 1 74 ? -11.790 -2.947 11.276 1.00 83.94 74 SER A CA 1
ATOM 551 C C . SER A 1 74 ? -10.697 -2.324 10.404 1.00 83.94 74 SER A C 1
ATOM 553 O O . SER A 1 74 ? -10.337 -2.914 9.391 1.00 83.94 74 SER A O 1
ATOM 555 N N . PHE A 1 75 ? -10.102 -1.200 10.820 1.00 85.12 75 PHE A N 1
ATOM 556 C CA . PHE A 1 75 ? -8.997 -0.556 10.111 1.00 85.12 75 PHE A CA 1
ATOM 557 C C . PHE A 1 75 ? -7.788 -1.485 9.932 1.00 85.12 75 PHE A C 1
ATOM 559 O O . PHE A 1 75 ? -7.225 -1.578 8.844 1.00 85.12 75 PHE A O 1
ATOM 566 N N . PHE A 1 76 ? -7.424 -2.240 10.972 1.00 84.12 76 PHE A N 1
ATOM 567 C CA . PHE A 1 76 ? -6.307 -3.184 10.894 1.00 84.12 76 PHE A CA 1
ATOM 568 C C . PHE A 1 76 ? -6.613 -4.357 9.962 1.00 84.12 76 PHE A C 1
ATOM 570 O O . PHE A 1 76 ? -5.741 -4.779 9.205 1.00 84.12 76 PHE A O 1
ATOM 577 N N . LEU A 1 77 ? -7.856 -4.855 9.970 1.00 85.56 77 LEU A N 1
ATOM 578 C CA . LEU A 1 77 ? -8.290 -5.877 9.016 1.00 85.56 77 LEU A CA 1
ATOM 579 C C . LEU A 1 77 ? -8.293 -5.346 7.584 1.00 85.56 77 LEU A C 1
ATOM 581 O O . LEU A 1 77 ? -7.864 -6.052 6.679 1.00 85.56 77 LEU A O 1
ATOM 585 N N . PHE A 1 78 ? -8.733 -4.105 7.379 1.00 89.44 78 PHE A N 1
ATOM 586 C CA . PHE A 1 78 ? -8.697 -3.459 6.075 1.00 89.44 78 PHE A CA 1
ATOM 587 C C . PHE A 1 78 ? -7.264 -3.394 5.533 1.00 89.44 78 PHE A C 1
ATOM 589 O O . PHE A 1 78 ? -7.022 -3.839 4.412 1.00 89.44 78 PHE A O 1
ATOM 596 N N . ILE A 1 79 ? -6.299 -2.941 6.342 1.00 88.25 79 ILE A N 1
ATOM 597 C CA . ILE A 1 79 ? -4.891 -2.915 5.921 1.00 88.25 79 ILE A CA 1
ATOM 598 C C . ILE A 1 79 ? -4.372 -4.328 5.635 1.00 88.25 79 ILE A C 1
ATOM 600 O O . ILE A 1 79 ? -3.704 -4.532 4.623 1.00 88.25 79 ILE A O 1
ATOM 604 N N . ALA A 1 80 ? -4.699 -5.313 6.476 1.00 87.81 80 ALA A N 1
ATOM 605 C CA . ALA A 1 80 ? -4.292 -6.699 6.255 1.00 87.81 80 ALA A CA 1
ATOM 606 C C . ALA A 1 80 ? -4.825 -7.252 4.922 1.00 87.81 80 ALA A C 1
ATOM 608 O O . ALA A 1 80 ? -4.082 -7.889 4.180 1.00 87.81 80 ALA A O 1
ATOM 609 N N . VAL A 1 81 ? -6.084 -6.969 4.581 1.00 90.75 81 VAL A N 1
ATOM 610 C CA . VAL A 1 81 ? -6.687 -7.376 3.304 1.00 90.75 81 VAL A CA 1
ATOM 611 C C . VAL A 1 81 ? -5.985 -6.703 2.126 1.00 90.75 81 VAL A C 1
ATOM 613 O O . VAL A 1 81 ? -5.614 -7.391 1.179 1.00 90.75 81 VAL A O 1
ATOM 616 N N . VAL A 1 82 ? -5.748 -5.390 2.188 1.00 91.00 82 VAL A N 1
ATOM 617 C CA . VAL A 1 82 ? -5.037 -4.651 1.127 1.00 91.00 82 VAL A CA 1
ATOM 618 C C . VAL A 1 82 ? -3.624 -5.202 0.925 1.00 91.00 82 VAL A C 1
ATOM 620 O O . VAL A 1 82 ? -3.202 -5.413 -0.210 1.00 91.00 82 VAL A O 1
ATOM 623 N N . LEU A 1 83 ? -2.918 -5.499 2.016 1.00 89.06 83 LEU A N 1
ATOM 624 C CA . LEU A 1 83 ? -1.595 -6.114 1.986 1.00 89.06 83 LEU A CA 1
ATOM 625 C C . LEU A 1 83 ? -1.594 -7.489 1.322 1.00 89.06 83 LEU A C 1
ATOM 627 O O . LEU A 1 83 ? -0.734 -7.764 0.489 1.00 89.06 83 LEU A O 1
ATOM 631 N N . VAL A 1 84 ? -2.558 -8.343 1.668 1.00 91.25 84 VAL A N 1
ATOM 632 C CA . VAL A 1 84 ? -2.696 -9.673 1.064 1.00 91.25 84 VAL A CA 1
ATOM 633 C C . VAL A 1 84 ? -3.034 -9.561 -0.420 1.00 91.25 84 VAL A C 1
ATOM 635 O O . VAL A 1 84 ? -2.424 -10.263 -1.221 1.00 91.25 84 VAL A O 1
ATOM 638 N N . LEU A 1 85 ? -3.941 -8.659 -0.811 1.00 92.44 85 LEU A N 1
ATOM 639 C CA . LEU A 1 85 ? -4.236 -8.406 -2.225 1.00 92.44 85 LEU A CA 1
ATOM 640 C C . LEU A 1 85 ? -2.992 -7.944 -2.988 1.00 92.44 85 LEU A C 1
ATOM 642 O O . LEU A 1 85 ? -2.722 -8.463 -4.068 1.00 92.44 85 LEU A O 1
ATOM 646 N N . GLY A 1 86 ? -2.228 -7.008 -2.422 1.00 88.50 86 GLY A N 1
ATOM 647 C CA . GLY A 1 86 ? -0.973 -6.543 -3.006 1.00 88.50 86 GLY A CA 1
ATOM 648 C C . GLY A 1 86 ? 0.036 -7.679 -3.166 1.00 88.50 86 GLY A C 1
ATOM 649 O O . GLY A 1 86 ? 0.571 -7.871 -4.251 1.00 88.50 86 GLY A O 1
ATOM 650 N N . ALA A 1 87 ? 0.236 -8.488 -2.122 1.00 89.12 87 ALA A N 1
ATOM 651 C CA . ALA A 1 87 ? 1.145 -9.630 -2.157 1.00 89.12 87 ALA A CA 1
ATOM 652 C C . ALA A 1 87 ? 0.736 -10.668 -3.215 1.00 89.12 87 ALA A C 1
ATOM 654 O O . ALA A 1 87 ? 1.575 -11.103 -4.000 1.00 89.12 87 ALA A O 1
ATOM 655 N N . VAL A 1 88 ? -0.549 -11.032 -3.279 1.00 92.50 88 VAL A N 1
ATOM 656 C CA . VAL A 1 88 ? -1.077 -11.958 -4.294 1.00 92.50 88 VAL A CA 1
ATOM 657 C C . VAL A 1 88 ? -0.911 -11.379 -5.696 1.00 92.50 88 VAL A C 1
ATOM 659 O O . VAL A 1 88 ? -0.480 -12.097 -6.594 1.00 92.50 88 VAL A O 1
ATOM 662 N N . GLY A 1 89 ? -1.197 -10.086 -5.879 1.00 88.88 89 GLY A N 1
ATOM 663 C CA . GLY A 1 89 ? -0.974 -9.383 -7.139 1.00 88.88 89 GLY A CA 1
ATOM 664 C C . GLY A 1 89 ? 0.487 -9.459 -7.576 1.00 88.88 89 GLY A C 1
ATOM 665 O O . GLY A 1 89 ? 0.771 -9.890 -8.690 1.00 88.88 89 GLY A O 1
ATOM 666 N N . THR A 1 90 ? 1.425 -9.130 -6.687 1.00 86.81 90 THR A N 1
ATOM 667 C CA . THR A 1 90 ? 2.865 -9.209 -6.967 1.00 86.81 90 THR A CA 1
ATOM 668 C C . THR A 1 90 ? 3.309 -10.634 -7.295 1.00 86.81 90 THR A C 1
ATOM 670 O O . THR A 1 90 ? 4.013 -10.832 -8.282 1.00 86.81 90 THR A O 1
ATOM 673 N N . LEU A 1 91 ? 2.871 -11.644 -6.531 1.00 89.00 91 LEU A N 1
ATOM 674 C CA . LEU A 1 91 ? 3.174 -13.050 -6.828 1.00 89.00 91 LEU A CA 1
ATOM 675 C C . LEU A 1 91 ? 2.648 -13.459 -8.208 1.00 89.00 91 LEU A C 1
ATOM 677 O O . LEU A 1 91 ? 3.361 -14.107 -8.970 1.00 89.00 91 LEU A O 1
ATOM 681 N N . PHE A 1 92 ? 1.424 -13.050 -8.543 1.00 90.75 92 PHE A N 1
ATOM 682 C CA . PHE A 1 92 ? 0.822 -13.316 -9.844 1.00 90.75 92 PHE A CA 1
ATOM 683 C C . PHE A 1 92 ? 1.615 -12.670 -10.990 1.00 90.75 92 PHE A C 1
ATOM 685 O O . PHE A 1 92 ? 1.867 -13.321 -12.007 1.00 90.75 92 PHE A O 1
ATOM 692 N N . PHE A 1 93 ? 2.061 -11.421 -10.819 1.00 84.94 93 PHE A N 1
ATOM 693 C CA . PHE A 1 93 ? 2.920 -10.740 -11.790 1.00 84.94 93 PHE A CA 1
ATOM 694 C C . PHE A 1 93 ? 4.264 -11.449 -11.964 1.00 84.94 93 PHE A C 1
ATOM 696 O O . PHE A 1 93 ? 4.698 -11.632 -13.098 1.00 84.94 93 PHE A O 1
ATOM 703 N N . ILE A 1 94 ? 4.901 -11.879 -10.870 1.00 84.62 94 ILE A N 1
ATOM 704 C CA . ILE A 1 94 ? 6.172 -12.618 -10.912 1.00 84.62 94 ILE A CA 1
ATOM 705 C C . ILE A 1 94 ? 5.999 -13.944 -11.656 1.00 84.62 94 ILE A C 1
ATOM 707 O O . ILE A 1 94 ? 6.800 -14.262 -12.527 1.00 84.62 94 ILE A O 1
ATOM 711 N N . TRP A 1 95 ? 4.943 -14.704 -11.359 1.00 86.25 95 TRP A N 1
ATOM 712 C CA . TRP A 1 95 ? 4.681 -15.991 -12.016 1.00 86.25 95 TRP A CA 1
ATOM 713 C C . TRP A 1 95 ? 4.329 -15.863 -13.497 1.00 86.25 95 TRP A C 1
ATOM 715 O O . TRP A 1 95 ? 4.555 -16.798 -14.258 1.00 86.25 95 TRP A O 1
ATOM 725 N N . SER A 1 96 ? 3.780 -14.721 -13.908 1.00 80.50 96 SER A N 1
ATOM 726 C CA . SER A 1 96 ? 3.423 -14.468 -15.306 1.00 80.50 96 SER A CA 1
ATOM 727 C C . SER A 1 96 ? 4.590 -13.928 -16.139 1.00 80.50 96 SER A C 1
ATOM 729 O O . SER A 1 96 ? 4.481 -13.872 -17.363 1.00 80.50 96 SER A O 1
ATOM 731 N N . ARG A 1 97 ? 5.704 -13.522 -15.514 1.00 72.81 97 ARG A N 1
ATOM 732 C CA . ARG A 1 97 ? 6.896 -13.077 -16.243 1.00 72.81 97 ARG A CA 1
ATOM 733 C C . ARG A 1 97 ? 7.656 -14.301 -16.757 1.00 72.81 97 ARG A C 1
ATOM 735 O O . ARG A 1 97 ? 8.230 -15.056 -15.977 1.00 72.81 97 ARG A O 1
ATOM 742 N N . VAL A 1 98 ? 7.677 -14.485 -18.076 1.00 61.41 98 VAL A N 1
ATOM 743 C CA . VAL A 1 98 ? 8.638 -15.384 -18.727 1.00 61.41 98 VAL A CA 1
ATOM 744 C C . VAL A 1 98 ? 10.001 -14.686 -18.655 1.00 61.41 98 VAL A C 1
ATOM 746 O O . VAL A 1 98 ? 10.087 -13.545 -19.110 1.00 61.41 98 VAL A O 1
ATOM 749 N N . PRO A 1 99 ? 11.036 -15.286 -18.040 1.00 61.50 99 PRO A N 1
ATOM 750 C CA . PRO A 1 99 ? 12.356 -14.674 -18.008 1.00 61.50 99 PRO A CA 1
ATOM 751 C C . PRO A 1 99 ? 12.874 -14.550 -19.441 1.00 61.50 99 PRO A C 1
ATOM 753 O O . PRO A 1 99 ? 12.961 -15.550 -20.155 1.00 61.50 99 PRO A O 1
ATOM 756 N N . ASP A 1 100 ? 13.182 -13.324 -19.855 1.00 59.44 100 ASP A N 1
ATOM 757 C CA . ASP A 1 100 ? 13.842 -13.069 -21.127 1.00 59.44 100 ASP A CA 1
ATOM 758 C C . ASP A 1 100 ? 15.307 -13.504 -20.990 1.00 59.44 100 ASP A C 1
ATOM 760 O O . ASP A 1 100 ? 16.100 -12.884 -20.281 1.00 59.44 100 ASP A O 1
ATOM 764 N N . LEU A 1 101 ? 15.631 -14.668 -21.554 1.00 59.97 101 LEU A N 1
ATOM 765 C CA . LEU A 1 101 ? 16.950 -15.296 -21.440 1.00 59.97 101 LEU A CA 1
ATOM 766 C C . LEU A 1 101 ? 17.969 -14.697 -22.429 1.00 59.97 101 LEU A C 1
ATOM 768 O O . LEU A 1 101 ? 19.125 -15.118 -22.417 1.00 59.97 101 LEU A O 1
ATOM 772 N N . GLU A 1 102 ? 17.570 -13.747 -23.284 1.00 56.53 102 GLU A N 1
ATOM 773 C CA . GLU A 1 102 ? 18.385 -13.272 -24.412 1.00 56.53 102 GLU A CA 1
ATOM 774 C C . GLU A 1 102 ? 19.334 -12.097 -24.101 1.00 56.53 102 GLU A C 1
ATOM 776 O O . GLU A 1 102 ? 20.123 -11.735 -24.970 1.00 56.53 102 GLU A O 1
ATOM 781 N N . HIS A 1 103 ? 19.334 -11.526 -22.888 1.00 52.03 103 HIS A N 1
ATOM 782 C CA . HIS A 1 103 ? 20.131 -10.323 -22.568 1.00 52.03 103 HIS A CA 1
ATOM 783 C C . HIS A 1 103 ? 21.092 -10.454 -21.375 1.00 52.03 103 HIS A C 1
ATOM 785 O O . HIS A 1 103 ? 21.400 -9.467 -20.705 1.00 52.03 103 HIS A O 1
ATOM 791 N N . PHE A 1 104 ? 21.613 -11.656 -21.103 1.00 57.28 104 PHE A N 1
ATOM 792 C CA . PHE A 1 104 ? 22.813 -11.766 -20.267 1.00 57.28 104 PHE A CA 1
ATOM 793 C C . PHE A 1 104 ? 24.009 -11.202 -21.040 1.00 57.28 104 PHE A C 1
ATOM 795 O O . PHE A 1 104 ? 24.767 -11.954 -21.652 1.00 57.28 104 PHE A O 1
ATOM 802 N N . ASP A 1 105 ? 24.165 -9.879 -21.024 1.00 60.94 105 ASP A N 1
ATOM 803 C CA . ASP A 1 105 ? 25.435 -9.261 -21.372 1.00 60.94 105 ASP A CA 1
ATOM 804 C C . ASP A 1 105 ? 26.509 -9.856 -20.457 1.00 60.94 105 ASP A C 1
ATOM 806 O O . ASP A 1 105 ? 26.325 -10.010 -19.243 1.00 60.94 105 ASP A O 1
ATOM 810 N N . GLU A 1 106 ? 27.607 -10.270 -21.081 1.00 57.28 106 GLU A N 1
ATOM 811 C CA . GLU A 1 106 ? 28.770 -10.853 -20.431 1.00 57.28 106 GLU A CA 1
ATOM 812 C C . GLU A 1 106 ? 29.142 -10.008 -19.208 1.00 57.28 106 GLU A C 1
ATOM 814 O O . GLU A 1 106 ? 29.331 -8.797 -19.322 1.00 57.28 106 GLU A O 1
ATOM 819 N N . PHE A 1 107 ? 29.187 -10.639 -18.028 1.00 59.47 107 PHE A N 1
ATOM 820 C CA . PHE A 1 107 ? 29.441 -9.967 -16.754 1.00 59.47 107 PHE A CA 1
ATOM 821 C C . PHE A 1 107 ? 30.760 -9.191 -16.823 1.00 59.47 107 PHE A C 1
ATOM 823 O O . PHE A 1 107 ? 31.845 -9.732 -16.599 1.00 59.47 107 PHE A O 1
ATOM 830 N N . ASN A 1 108 ? 30.670 -7.904 -17.147 1.00 56.31 108 ASN A N 1
ATOM 831 C CA . ASN A 1 108 ? 31.813 -7.022 -17.156 1.00 56.31 108 ASN A CA 1
ATOM 832 C C . ASN A 1 108 ? 32.085 -6.647 -15.701 1.00 56.31 108 ASN A C 1
ATOM 834 O O . ASN A 1 108 ? 31.272 -5.984 -15.056 1.00 56.31 108 ASN A O 1
ATOM 838 N N . LEU A 1 109 ? 33.237 -7.082 -15.183 1.00 54.19 109 LEU A N 1
ATOM 839 C CA . LEU A 1 109 ? 33.825 -6.655 -13.909 1.00 54.19 109 LEU A CA 1
ATOM 840 C C . LEU A 1 109 ? 34.247 -5.175 -13.978 1.00 54.19 109 LEU A C 1
ATOM 842 O O . LEU A 1 109 ? 35.370 -4.807 -13.630 1.00 54.19 109 LEU A O 1
ATOM 846 N N . ALA A 1 110 ? 33.330 -4.311 -14.402 1.00 54.44 110 ALA A N 1
ATOM 847 C CA . ALA A 1 110 ? 33.336 -2.883 -14.187 1.00 54.44 110 ALA A CA 1
ATOM 848 C C . ALA A 1 110 ? 33.155 -2.644 -12.680 1.00 54.44 110 ALA A C 1
ATOM 850 O O . ALA A 1 110 ? 32.108 -2.241 -12.184 1.00 54.44 110 ALA A O 1
ATOM 851 N N . THR A 1 111 ? 34.200 -2.997 -11.931 1.00 58.75 111 THR A N 1
ATOM 852 C CA . THR A 1 111 ? 34.394 -2.645 -10.530 1.00 58.75 111 THR A CA 1
ATOM 853 C C . THR A 1 111 ? 34.221 -1.135 -10.376 1.00 58.75 111 THR A C 1
ATOM 855 O O . THR A 1 111 ? 34.427 -0.394 -11.335 1.00 58.75 111 THR A O 1
ATOM 858 N N . THR A 1 112 ? 33.900 -0.650 -9.177 1.00 58.50 112 THR A N 1
ATOM 859 C CA . THR A 1 112 ? 33.712 0.778 -8.849 1.00 58.50 112 THR A CA 1
ATOM 860 C C . THR A 1 112 ? 34.758 1.720 -9.480 1.00 58.50 112 THR A C 1
ATOM 862 O O . THR A 1 112 ? 34.463 2.882 -9.745 1.00 58.50 112 THR A O 1
ATOM 865 N N . ALA A 1 113 ? 35.963 1.226 -9.786 1.00 57.09 113 ALA A N 1
ATOM 866 C CA . ALA A 1 113 ? 37.002 1.95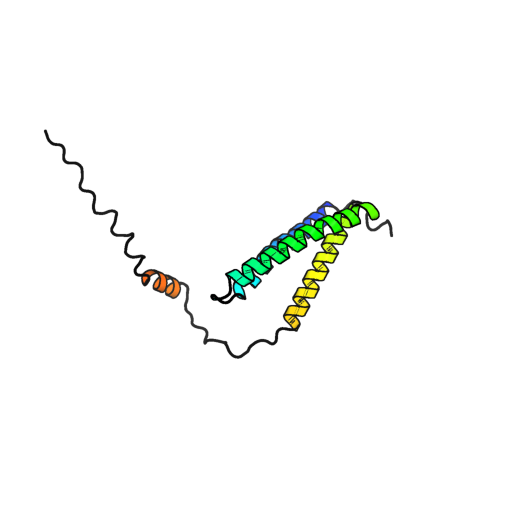7 -10.508 1.00 57.09 113 ALA A CA 1
ATOM 867 C C . ALA A 1 113 ? 36.640 2.376 -11.953 1.00 57.09 113 ALA A C 1
ATOM 869 O O . ALA A 1 113 ? 37.040 3.463 -12.361 1.00 57.09 113 ALA A O 1
ATOM 870 N N . SER A 1 114 ? 35.890 1.590 -12.738 1.00 60.09 114 SER A N 1
ATOM 871 C CA . SER A 1 114 ? 35.517 1.990 -14.111 1.00 60.09 114 SER A CA 1
ATOM 872 C C . SER A 1 114 ? 34.425 3.062 -14.125 1.00 60.09 114 SER A C 1
ATOM 874 O O . SER A 1 114 ? 34.460 3.953 -14.969 1.00 60.09 114 SER A O 1
ATOM 876 N N . ALA A 1 115 ? 33.517 3.042 -13.142 1.00 60.09 115 ALA A N 1
ATOM 877 C CA . ALA A 1 115 ? 32.534 4.104 -12.935 1.00 60.09 115 ALA A CA 1
ATOM 878 C C . ALA A 1 115 ? 33.213 5.440 -12.578 1.00 60.09 115 ALA A C 1
ATOM 880 O O . ALA A 1 115 ? 32.856 6.475 -13.129 1.00 60.09 115 ALA A O 1
ATOM 881 N N . GLN A 1 116 ? 34.251 5.419 -11.731 1.00 56.09 116 GLN A N 1
ATOM 882 C CA . GLN A 1 116 ? 35.072 6.603 -11.423 1.00 56.09 116 GLN A CA 1
ATOM 883 C C . GLN A 1 116 ? 35.907 7.081 -12.627 1.00 56.09 116 GLN A C 1
ATOM 885 O O . GLN A 1 116 ? 36.179 8.273 -12.758 1.00 56.09 116 GLN A O 1
ATOM 890 N N . GLY A 1 117 ? 36.302 6.171 -13.523 1.00 61.97 117 GLY A N 1
ATOM 891 C CA . GLY A 1 117 ? 36.989 6.515 -14.773 1.00 61.97 117 GLY A CA 1
ATOM 892 C C . GLY A 1 117 ? 36.077 7.181 -15.810 1.00 61.97 117 GLY A C 1
ATOM 893 O O . GLY A 1 117 ? 36.531 8.048 -16.546 1.00 61.97 117 GLY A O 1
ATOM 894 N N . ALA A 1 118 ? 34.790 6.821 -15.843 1.00 58.72 118 ALA A N 1
ATOM 895 C CA . ALA A 1 118 ? 33.807 7.436 -16.737 1.00 58.72 118 ALA A CA 1
ATOM 896 C C . ALA A 1 118 ? 33.425 8.865 -16.307 1.00 58.72 118 ALA A C 1
ATOM 898 O O . ALA A 1 118 ? 33.213 9.715 -17.165 1.00 58.72 118 ALA A O 1
ATOM 899 N N . ILE A 1 119 ? 33.405 9.147 -14.997 1.00 59.91 119 ILE A N 1
ATOM 900 C CA . ILE A 1 119 ? 33.191 10.501 -14.452 1.00 59.91 119 ILE A CA 1
ATOM 901 C C . ILE A 1 119 ? 34.354 11.443 -14.808 1.00 59.91 119 ILE A C 1
ATOM 903 O O . ILE A 1 119 ? 34.124 12.605 -15.114 1.00 59.91 119 ILE A O 1
ATOM 907 N N . GLN A 1 120 ? 35.590 10.935 -14.850 1.00 58.44 120 GLN A N 1
ATOM 908 C CA . GLN A 1 120 ? 36.766 11.705 -15.286 1.00 58.44 120 GLN A CA 1
ATOM 909 C C . GLN A 1 120 ? 36.836 11.936 -16.806 1.00 58.44 120 GLN A C 1
ATOM 911 O O . GLN A 1 120 ? 37.655 12.722 -17.262 1.00 58.44 120 GLN A O 1
ATOM 916 N N . MET A 1 121 ? 36.005 11.252 -17.600 1.00 58.25 121 MET A N 1
ATOM 917 C CA . MET A 1 121 ? 35.885 11.478 -19.047 1.00 58.25 121 MET A CA 1
ATOM 918 C C . MET A 1 121 ? 34.695 12.376 -19.411 1.00 58.25 121 MET A C 1
ATOM 920 O O . MET A 1 121 ? 34.434 12.563 -20.600 1.00 58.25 121 MET A O 1
ATOM 924 N N . ASP A 1 122 ? 33.974 12.928 -18.425 1.00 66.31 122 ASP A N 1
ATOM 925 C CA . ASP A 1 122 ? 33.007 13.998 -18.668 1.00 66.31 122 ASP A CA 1
ATOM 926 C C . ASP A 1 122 ? 33.777 15.308 -18.916 1.00 66.31 122 ASP A C 1
ATOM 928 O O . ASP A 1 122 ? 34.408 15.821 -17.988 1.00 66.31 122 ASP A O 1
ATOM 932 N N . PRO A 1 123 ? 33.721 15.894 -20.130 1.00 61.88 123 PRO A N 1
ATOM 933 C CA . PRO A 1 123 ? 34.412 17.145 -20.444 1.00 61.88 123 PRO A CA 1
ATOM 934 C C . PRO A 1 123 ? 33.982 18.328 -19.566 1.00 61.88 123 PRO A C 1
ATOM 936 O O . PRO A 1 123 ? 34.598 19.381 -19.636 1.00 61.88 123 PRO A O 1
ATOM 939 N N . ARG A 1 124 ? 32.901 18.186 -18.788 1.00 62.16 124 ARG A N 1
ATOM 940 C CA . ARG A 1 124 ? 32.383 19.200 -17.858 1.00 62.16 124 ARG A CA 1
ATOM 941 C C . ARG A 1 124 ? 32.991 19.121 -16.456 1.00 62.16 124 ARG A C 1
ATOM 943 O O . ARG A 1 124 ? 32.718 19.998 -15.647 1.00 62.16 124 ARG A O 1
ATOM 950 N N . ALA A 1 125 ? 33.761 18.078 -16.143 1.00 58.59 125 ALA A N 1
ATOM 951 C CA . ALA A 1 125 ? 34.385 17.908 -14.830 1.00 58.59 125 ALA A CA 1
ATOM 952 C C . ALA A 1 125 ? 35.723 18.664 -14.693 1.00 58.59 125 ALA A C 1
ATOM 954 O O . ALA A 1 125 ? 36.127 18.982 -13.579 1.00 58.59 125 ALA A O 1
ATOM 955 N N . GLU A 1 126 ? 36.399 18.980 -15.806 1.00 55.34 126 GLU A N 1
ATOM 956 C CA . GLU A 1 126 ? 37.690 19.697 -15.813 1.00 55.34 126 GLU A CA 1
ATOM 957 C C . GLU A 1 126 ? 37.559 21.213 -15.537 1.00 55.34 126 GLU A C 1
ATOM 959 O O . GLU A 1 126 ? 38.560 21.889 -15.284 1.00 55.34 126 GLU A O 1
ATOM 964 N N . ASP A 1 127 ? 36.337 21.755 -15.553 1.00 55.41 127 ASP A N 1
ATOM 965 C CA . ASP A 1 127 ? 36.089 23.194 -15.401 1.00 55.41 127 ASP A CA 1
ATOM 966 C C . ASP A 1 127 ? 36.113 23.666 -13.931 1.00 55.41 127 ASP A C 1
ATOM 968 O O . ASP A 1 127 ? 36.356 24.846 -13.682 1.00 55.41 127 ASP A O 1
ATOM 972 N N . GLU A 1 128 ? 35.934 22.775 -12.943 1.00 53.75 128 GLU A N 1
ATOM 973 C CA . GLU A 1 128 ? 35.890 23.171 -11.519 1.00 53.75 128 GLU A CA 1
ATOM 974 C C . GLU A 1 128 ? 37.274 23.284 -10.844 1.00 53.75 128 GLU A C 1
ATOM 976 O O . GLU A 1 128 ? 37.397 23.949 -9.817 1.00 53.75 128 GLU A O 1
ATOM 981 N N . GLU A 1 129 ? 38.344 22.703 -11.404 1.00 53.00 129 GLU A N 1
ATOM 982 C CA . GLU A 1 129 ? 39.695 22.798 -10.810 1.00 53.00 129 GLU A CA 1
ATOM 983 C C . GLU A 1 129 ? 40.457 24.084 -11.187 1.00 53.00 129 GLU A C 1
ATOM 985 O O . GLU A 1 129 ? 41.463 24.412 -10.557 1.00 53.00 129 GLU A O 1
ATOM 990 N N . ASN A 1 130 ? 39.989 24.850 -12.180 1.00 46.75 130 ASN A N 1
ATOM 991 C CA . ASN A 1 130 ? 40.710 26.027 -12.682 1.00 46.75 130 ASN A CA 1
ATOM 992 C C . ASN A 1 130 ? 40.262 27.375 -12.082 1.00 46.75 130 ASN A C 1
ATOM 994 O O . ASN A 1 130 ? 40.877 28.396 -12.396 1.00 46.75 130 ASN A O 1
ATOM 998 N N . GLU A 1 131 ? 39.252 27.416 -11.205 1.00 51.16 131 GLU A N 1
ATOM 999 C CA . GLU A 1 131 ? 38.718 28.685 -10.674 1.00 51.16 131 GLU A CA 1
ATOM 1000 C C . GLU A 1 131 ? 39.397 29.217 -9.391 1.00 51.16 131 GLU A C 1
ATOM 1002 O O . GLU A 1 131 ? 39.199 30.383 -9.061 1.00 51.16 131 GLU A O 1
ATOM 1007 N N . ASP A 1 132 ? 40.266 28.459 -8.705 1.00 52.00 132 ASP A N 1
ATOM 1008 C CA . ASP A 1 132 ? 40.901 28.916 -7.441 1.00 52.00 132 ASP A CA 1
ATOM 1009 C C . ASP A 1 132 ? 42.349 29.442 -7.598 1.00 52.00 132 ASP A C 1
ATOM 1011 O O . ASP A 1 132 ? 43.084 29.606 -6.627 1.00 52.00 132 ASP A O 1
ATOM 1015 N N . SER A 1 133 ? 42.805 29.715 -8.830 1.00 49.62 133 SER A N 1
ATOM 1016 C CA . SER A 1 133 ? 44.178 30.208 -9.082 1.00 49.62 133 SER A CA 1
ATOM 1017 C C . SER A 1 133 ? 44.278 31.602 -9.718 1.00 49.62 133 SER A C 1
ATOM 1019 O O . SER A 1 133 ? 45.388 32.082 -9.959 1.00 49.62 133 SER A O 1
ATOM 1021 N N . SER A 1 134 ? 43.154 32.288 -9.964 1.00 50.97 134 SER A N 1
ATOM 1022 C CA . SER A 1 134 ? 43.123 33.521 -10.769 1.00 50.97 134 SER A CA 1
ATOM 1023 C C . SER A 1 134 ? 42.779 34.816 -10.025 1.00 50.97 134 SER A C 1
ATOM 1025 O O . SER A 1 134 ? 42.404 35.781 -10.688 1.00 50.97 134 SER A O 1
ATOM 1027 N N . ASP A 1 135 ? 42.933 34.892 -8.700 1.00 54.78 135 ASP A N 1
ATOM 1028 C CA . ASP A 1 135 ? 42.784 36.165 -7.973 1.00 54.78 135 ASP A CA 1
ATOM 1029 C C . ASP A 1 135 ? 44.155 36.694 -7.497 1.00 54.78 135 ASP A C 1
ATOM 1031 O O . ASP A 1 135 ? 44.761 36.132 -6.577 1.00 54.78 135 ASP A O 1
ATOM 1035 N N . PRO A 1 136 ? 44.718 37.756 -8.114 1.00 60.59 136 PRO A N 1
ATOM 1036 C CA . PRO A 1 136 ? 45.957 38.351 -7.628 1.00 60.59 136 PRO A CA 1
ATOM 1037 C C . PRO A 1 136 ? 45.701 39.125 -6.319 1.00 60.59 136 PRO A C 1
ATOM 1039 O O . PRO A 1 136 ? 44.669 39.788 -6.184 1.00 60.59 136 PRO A O 1
ATOM 1042 N N . PRO A 1 137 ? 46.636 39.110 -5.347 1.00 59.16 137 PRO A N 1
ATOM 1043 C CA . PRO A 1 137 ? 46.434 39.793 -4.073 1.00 59.16 137 PRO A CA 1
ATOM 1044 C C . PRO A 1 137 ? 46.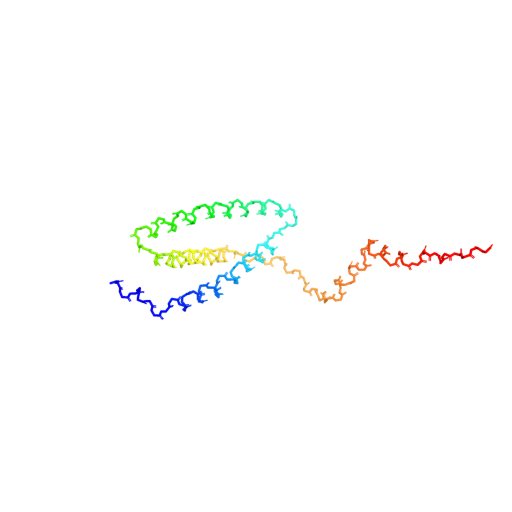330 41.318 -4.269 1.00 59.16 137 PRO A C 1
ATOM 1046 O O . PRO A 1 137 ? 47.049 41.879 -5.104 1.00 59.16 137 PRO A O 1
ATOM 1049 N N . PRO A 1 138 ? 45.488 42.023 -3.486 1.00 62.47 138 PRO A N 1
ATOM 1050 C CA . PRO A 1 138 ? 45.296 43.460 -3.642 1.00 62.47 138 PRO A CA 1
ATOM 1051 C C . PRO A 1 138 ? 46.589 44.216 -3.308 1.00 62.47 138 PRO A C 1
ATOM 1053 O O . PRO A 1 138 ? 47.086 44.183 -2.181 1.00 62.47 138 PRO A O 1
ATOM 1056 N N . THR A 1 139 ? 47.145 44.916 -4.296 1.00 59.59 139 THR A N 1
ATOM 1057 C CA . THR A 1 139 ? 48.344 45.747 -4.133 1.00 59.59 139 THR A CA 1
ATOM 1058 C C . THR A 1 139 ? 48.019 47.010 -3.331 1.00 59.59 139 THR A C 1
ATOM 1060 O O . THR A 1 139 ? 47.240 47.847 -3.789 1.00 59.59 139 THR A O 1
ATOM 1063 N N . LEU A 1 140 ? 48.639 47.176 -2.156 1.00 56.66 140 LEU A N 1
ATOM 1064 C CA . LEU A 1 140 ? 48.615 48.435 -1.403 1.00 56.66 140 LEU A CA 1
ATOM 1065 C C . LEU A 1 140 ? 49.464 49.491 -2.124 1.00 56.66 140 LEU A C 1
ATOM 1067 O O . LEU A 1 140 ? 50.680 49.338 -2.236 1.00 56.66 140 LEU A O 1
ATOM 1071 N N . VAL A 1 141 ? 48.827 50.566 -2.589 1.00 52.84 141 VAL A N 1
ATOM 1072 C CA . VAL A 1 141 ? 49.505 51.760 -3.114 1.00 52.84 141 VAL A CA 1
ATOM 1073 C C . VAL A 1 141 ? 49.595 52.789 -1.985 1.00 52.84 141 VAL A C 1
ATOM 1075 O O . VAL A 1 141 ? 48.570 53.162 -1.412 1.00 52.84 141 VAL A O 1
ATOM 1078 N N . GLY A 1 142 ? 50.827 53.177 -1.643 1.00 46.50 142 GLY A N 1
ATOM 1079 C CA . GLY A 1 142 ? 51.153 54.305 -0.762 1.00 46.50 142 GLY A CA 1
ATOM 1080 C C . GLY A 1 142 ? 51.322 55.616 -1.515 1.00 46.50 142 GLY A C 1
ATOM 1081 O O . GLY A 1 142 ? 51.455 55.573 -2.759 1.00 46.50 142 GLY A O 1
#

pLDDT: mean 74.31, std 15.43, range [39.94, 96.56]

Foldseek 3Di:
DVVVPDPPCVVVLVVVVVVVPPVVVVVVVVVLVVPDDPVCVVVSVVVVVVVVVVCVVVLVVVLVVQCVPVNPVCNSVSVVVVVVVVVVVVVVVVVPDDPPPPPPDPPPPCDVVVVVVVVVVPPVVVVVVPPPPPDDDDDDDD

Radius of gyration: 26.98 Å; chains: 1; bounding box: 71×70×50 Å

Sequence (142 aa):
ISWLFKFDNAAFTMLFLGIFMMPIYALSLAQASDNVENSSFLEVGTGLLVVNSVGSIIGPLVAAQGMQNFGPQSFFLFIAVVLVLGAVGTLFFIWSRVPDLEHFDEFNLATTASAQGAIQMDPRAEDEENEDSSDPPPTLVG

Secondary structure (DSSP, 8-state):
-GGGG-STTHHHHHHHHHHHHHHHHHHHHHHHHTT--TTTHHHHHHHHHHHHHHHHHHHHHHHHHHHHHH-TTHHHHHHHHHHHHHHHHHHHHHHH----GGG--------HHHHHHHHTT-TTSTTSSSTTS--PPPP---